Protein AF-A0AAW2M0Z2-F1 (afdb_monomer)

Nearest PDB structures (foldseek):
  5uxm-assembly1_A  TM=9.453E-01  e=1.025E-11  Pseudomonas aeruginosa PAO1
  5uxo-assembly1_A  TM=9.448E-01  e=2.686E-11  Pseudomonas aeruginosa PAO1
  5ckv-assembly1_A-2  TM=9.736E-01  e=2.712E-10  Mycobacterium tuberculosis
  5e7z-assembly1_A-2  TM=9.755E-01  e=7.578E-10  Mycobacterium tuberculosis
  5e4n-assembly1_A-2  TM=9.734E-01  e=6.665E-10  Mycobacterium tuberculosis

Mean predicted aligned error: 3.23 Å

InterPro domains:
  IPR002480 DAHP synthetase, class II [PF01474] (1-101)
  IPR002480 DAHP synthetase, class II [PTHR21337] (1-103)
  IPR013785 Aldolase-type TIM barrel [G3DSA:3.20.20.70] (1-105)

Foldseek 3Di:
DDLVVVLVVLCVQCVVLDAASAEDEDQAWLVRLLVPVLVNVVSCVVSVHHYAYEYEQAPNAWDQDPVRDIDGPPVRSVSNVVSLVVSCVVNVHDNRYYDYDDDDD

Secondary structure (DSSP, 8-state):
--HHHHHHHHHHH-TT--TTS-EEEE---HHHHHHHHHHHHHHHHHTT---EEEE-TTGGG-EE-TTS-EE--HHHHHHHHHHHHHHHHHTT----EE-------

Radius of gyration: 15.05 Å; Cα contacts (8 Å, |Δi|>4): 153; chains: 1; bounding box: 33×26×42 Å

Organism: Sesamum radiatum (NCBI:txid300843)

Sequence (105 aa):
MDPNERIKLIEILNPQNTPGRITIITRMGAENMRVKLPHLIRAVRRAGQIVTWVSDPMHGNTIKAPCGLKTLPFDSIRAEVRAFFDVHEQEGSHPGGVHLEDHGL

Solvent-accessible surface area (backbone atoms only — not comparable to full-atom values): 6098 Å² total; per-residue (Å²): 132,62,62,66,62,53,50,55,51,46,46,72,78,37,75,82,52,49,76,70,74,41,71,51,75,48,55,59,30,34,71,47,33,62,65,48,46,58,58,42,53,52,48,40,54,74,69,70,55,47,63,33,36,27,40,24,41,54,82,39,42,66,44,70,44,97,89,67,48,79,45,64,56,66,68,51,29,52,42,19,52,49,29,51,48,55,42,21,62,76,67,76,48,76,74,63,48,73,53,80,90,84,79,84,134

Structure (mmCIF, N/CA/C/O backbone):
data_AF-A0AAW2M0Z2-F1
#
_entry.id   AF-A0AAW2M0Z2-F1
#
loop_
_atom_site.group_PDB
_atom_site.id
_atom_site.type_symbol
_atom_site.label_atom_id
_atom_site.label_alt_id
_atom_site.label_comp_id
_atom_site.label_asym_id
_atom_site.label_entity_id
_atom_site.label_seq_id
_atom_site.pdbx_PDB_ins_code
_atom_site.Cartn_x
_atom_site.Cartn_y
_atom_site.Cartn_z
_atom_site.occupancy
_atom_site.B_iso_or_equiv
_atom_site.auth_seq_id
_atom_site.auth_comp_id
_atom_site.auth_asym_id
_atom_site.auth_atom_id
_atom_site.pdbx_PDB_model_num
ATOM 1 N N . MET A 1 1 ? 10.590 1.165 7.612 1.00 61.25 1 MET A N 1
ATOM 2 C CA . MET A 1 1 ? 9.782 2.030 8.490 1.00 61.25 1 MET A CA 1
ATOM 3 C C . MET A 1 1 ? 8.960 1.122 9.377 1.00 61.25 1 MET A C 1
ATOM 5 O O . MET A 1 1 ? 8.341 0.200 8.848 1.00 61.25 1 MET A O 1
ATOM 9 N N . ASP A 1 2 ? 9.060 1.315 10.686 1.00 82.38 2 ASP A N 1
ATOM 10 C CA . ASP A 1 2 ? 8.434 0.458 11.694 1.00 82.38 2 ASP A CA 1
ATOM 11 C C . ASP A 1 2 ? 6.899 0.605 11.625 1.00 82.38 2 ASP A C 1
ATOM 13 O O . ASP A 1 2 ? 6.397 1.734 11.614 1.00 82.38 2 ASP A O 1
ATOM 17 N N . PRO A 1 3 ? 6.118 -0.492 11.546 1.00 81.31 3 PRO A N 1
ATOM 18 C CA . PRO A 1 3 ? 4.664 -0.428 11.653 1.00 81.31 3 PRO A CA 1
ATOM 19 C C . PRO A 1 3 ? 4.164 0.379 12.860 1.00 81.31 3 PRO A C 1
ATOM 21 O O . PRO A 1 3 ? 3.157 1.069 12.724 1.00 81.31 3 PRO A O 1
ATOM 24 N N . ASN A 1 4 ? 4.867 0.365 13.9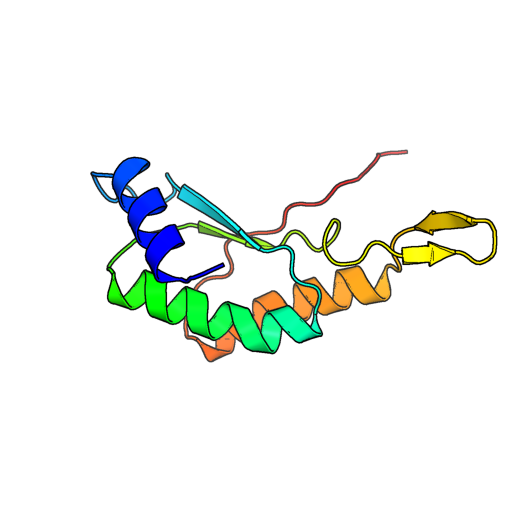97 1.00 86.12 4 ASN A N 1
ATOM 25 C CA . ASN A 1 4 ? 4.440 1.093 15.198 1.00 86.12 4 ASN A CA 1
ATOM 26 C C . ASN A 1 4 ? 4.502 2.617 15.031 1.00 86.12 4 ASN A C 1
ATOM 28 O O . ASN A 1 4 ? 3.628 3.327 15.526 1.00 86.12 4 ASN A O 1
ATOM 32 N N . GLU A 1 5 ? 5.496 3.136 14.307 1.00 89.62 5 GLU A N 1
ATOM 33 C CA . GLU A 1 5 ? 5.583 4.571 13.998 1.00 89.62 5 GLU A CA 1
ATOM 34 C C . GLU A 1 5 ? 4.384 5.027 13.162 1.00 89.62 5 GLU A C 1
ATOM 36 O O . GLU A 1 5 ? 3.832 6.104 13.387 1.00 89.62 5 GLU A O 1
ATOM 41 N N . ARG A 1 6 ? 3.934 4.178 12.230 1.00 88.38 6 ARG A N 1
ATOM 42 C CA . ARG A 1 6 ? 2.760 4.463 11.396 1.00 88.38 6 ARG A CA 1
ATOM 43 C C . ARG A 1 6 ? 1.484 4.521 12.223 1.00 88.38 6 ARG A C 1
ATOM 45 O O . ARG A 1 6 ? 0.677 5.409 11.987 1.00 88.38 6 ARG A O 1
ATOM 52 N N . ILE A 1 7 ? 1.316 3.628 13.200 1.00 94.44 7 ILE A N 1
ATOM 53 C CA . ILE A 1 7 ? 0.146 3.656 14.091 1.00 94.44 7 ILE A CA 1
ATOM 54 C C . ILE A 1 7 ? 0.087 4.965 14.877 1.00 94.44 7 ILE A C 1
ATOM 56 O O . ILE A 1 7 ? -0.946 5.627 14.851 1.00 94.44 7 ILE A O 1
ATOM 60 N N . LYS A 1 8 ? 1.206 5.396 15.471 1.00 94.81 8 LYS A N 1
ATOM 61 C CA . LYS A 1 8 ? 1.271 6.675 16.200 1.00 94.81 8 LYS A CA 1
ATOM 62 C C . LYS A 1 8 ? 0.871 7.861 15.321 1.00 94.81 8 LYS A C 1
ATOM 64 O O . LYS A 1 8 ? 0.150 8.749 15.761 1.00 94.81 8 LYS A O 1
ATOM 69 N N . LEU A 1 9 ? 1.317 7.878 14.064 1.00 95.81 9 LEU A N 1
ATOM 70 C CA . LEU A 1 9 ? 0.925 8.920 13.112 1.00 95.81 9 LEU A CA 1
ATOM 71 C C . LEU A 1 9 ? -0.575 8.887 12.799 1.00 95.81 9 LEU A C 1
ATOM 73 O O . LEU A 1 9 ? -1.198 9.943 12.730 1.00 95.81 9 LEU A O 1
ATOM 77 N N . ILE A 1 10 ? -1.167 7.700 12.638 1.00 96.25 10 ILE A N 1
ATOM 78 C CA . ILE A 1 10 ? -2.613 7.565 12.413 1.00 96.25 10 ILE A CA 1
ATOM 79 C C . ILE A 1 10 ? -3.389 8.098 13.624 1.00 96.25 10 ILE A C 1
ATOM 81 O O . ILE A 1 10 ? -4.327 8.864 13.435 1.00 96.25 10 ILE A O 1
ATOM 85 N N . GLU A 1 11 ? -2.971 7.767 14.847 1.00 95.75 11 GLU A N 1
ATOM 86 C CA . GLU A 1 11 ? -3.606 8.248 16.084 1.00 95.75 11 GLU A CA 1
ATOM 87 C C . GLU A 1 11 ? -3.562 9.777 16.205 1.00 95.75 11 GLU A C 1
ATOM 89 O O . GLU A 1 11 ? -4.555 10.399 16.579 1.00 95.75 11 GLU A O 1
ATOM 94 N N . ILE A 1 12 ? -2.438 10.397 15.829 1.00 97.00 12 ILE A N 1
ATOM 95 C CA . ILE A 1 12 ? -2.290 11.860 15.823 1.00 97.00 12 ILE A CA 1
ATOM 96 C C . ILE A 1 12 ? -3.201 12.508 14.768 1.00 97.00 12 ILE A C 1
ATOM 98 O O . ILE A 1 12 ? -3.815 13.543 15.026 1.00 97.00 12 ILE A O 1
ATOM 102 N N . LEU A 1 13 ? -3.286 11.926 13.570 1.00 97.12 13 LEU A N 1
ATOM 103 C CA . LEU A 1 13 ? -4.005 12.514 12.432 1.00 97.12 13 LEU A CA 1
ATOM 104 C C . LEU A 1 13 ? -5.516 12.199 12.432 1.00 97.12 13 LEU A C 1
ATOM 106 O O . LEU A 1 13 ? -6.314 12.935 11.836 1.00 97.12 13 LEU A O 1
ATOM 110 N N . ASN A 1 14 ? -5.921 11.117 13.100 1.00 97.62 14 ASN A N 1
ATOM 111 C CA . ASN A 1 14 ? -7.299 10.638 13.201 1.00 97.62 14 ASN A CA 1
ATOM 112 C C . ASN A 1 14 ? -7.661 10.201 14.632 1.00 97.62 14 ASN A C 1
ATOM 114 O O . ASN A 1 14 ? -8.013 9.040 14.849 1.00 97.62 14 ASN A O 1
ATOM 118 N N . PRO A 1 15 ? -7.622 11.118 15.614 1.00 96.88 15 PRO A N 1
ATOM 119 C CA . PRO A 1 15 ? -7.840 10.766 17.017 1.00 96.88 15 PRO A CA 1
ATOM 120 C C . PRO A 1 15 ? -9.254 10.239 17.308 1.00 96.88 15 PRO A C 1
ATOM 122 O O . PRO A 1 15 ? -9.454 9.518 18.279 1.00 96.88 15 PRO A O 1
ATOM 125 N N . GLN A 1 16 ? -10.240 10.564 16.466 1.00 97.94 16 GLN A N 1
ATOM 126 C CA . GLN A 1 16 ? -11.610 10.038 16.559 1.00 97.94 16 GLN A CA 1
ATOM 127 C C . GLN A 1 16 ? -11.812 8.734 15.773 1.00 97.94 16 GLN A C 1
ATOM 129 O O . GLN A 1 16 ? -12.931 8.225 15.731 1.00 97.94 16 GLN A O 1
ATOM 134 N N . ASN A 1 17 ? -10.764 8.211 15.129 1.00 97.69 17 ASN A N 1
ATOM 135 C CA . ASN A 1 17 ? -10.807 7.019 14.284 1.00 97.69 17 ASN A CA 1
ATOM 136 C C . ASN A 1 17 ? -11.957 7.048 13.254 1.00 97.69 17 ASN A C 1
ATOM 138 O O . ASN A 1 17 ? -12.632 6.048 13.008 1.00 97.69 17 ASN A O 1
ATOM 142 N N . THR A 1 18 ? -12.223 8.220 12.668 1.00 98.31 18 THR A N 1
ATOM 143 C CA . THR A 1 18 ? -13.304 8.407 11.697 1.00 98.31 18 THR A CA 1
ATOM 144 C C . THR A 1 18 ? -12.996 7.606 10.424 1.00 98.31 18 THR A C 1
ATOM 146 O O . THR A 1 18 ? -11.952 7.853 9.807 1.00 98.31 18 THR A O 1
ATOM 149 N N . PRO A 1 19 ? -13.872 6.675 9.994 1.00 97.44 19 PRO A N 1
ATOM 150 C CA . PRO A 1 19 ? -13.673 5.912 8.764 1.00 97.44 19 PRO A CA 1
ATOM 151 C C . PRO A 1 19 ? -13.469 6.820 7.547 1.00 97.44 19 PRO A C 1
ATOM 153 O O . PRO A 1 19 ? -14.158 7.825 7.388 1.00 97.44 19 PRO A O 1
ATOM 156 N N . GLY A 1 20 ? -12.507 6.477 6.690 1.00 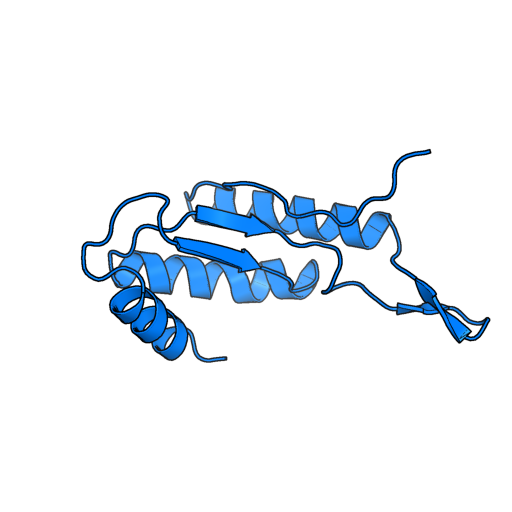95.12 20 GLY A N 1
ATOM 157 C CA . GLY A 1 20 ? -12.203 7.230 5.468 1.00 95.12 20 GLY A CA 1
ATOM 158 C C . GLY A 1 20 ? -11.387 8.513 5.667 1.00 95.12 20 GLY A C 1
ATOM 159 O O . GLY A 1 20 ? -10.922 9.081 4.682 1.00 95.12 20 GLY A O 1
ATOM 160 N N . ARG A 1 21 ? -11.141 8.960 6.909 1.00 97.50 21 ARG A N 1
ATOM 161 C CA . ARG A 1 21 ? -10.332 10.163 7.175 1.00 97.50 21 ARG A CA 1
ATOM 162 C C . ARG A 1 21 ? -8.853 9.983 6.832 1.00 97.50 21 ARG A C 1
ATOM 164 O O . ARG A 1 21 ? -8.210 10.933 6.396 1.00 97.50 21 ARG A O 1
ATOM 171 N N . ILE A 1 22 ? -8.312 8.782 7.034 1.00 98.12 22 ILE A N 1
ATOM 172 C CA . ILE A 1 22 ? -6.920 8.453 6.711 1.00 98.12 22 ILE A CA 1
ATOM 173 C C . ILE A 1 22 ? -6.882 7.483 5.550 1.00 98.12 22 ILE A C 1
ATOM 175 O O . ILE A 1 22 ? -7.510 6.427 5.588 1.00 98.12 22 ILE A O 1
ATOM 179 N N . THR A 1 23 ? -6.078 7.832 4.551 1.00 98.25 23 THR A N 1
ATOM 180 C CA . THR A 1 23 ? -5.718 6.944 3.451 1.00 98.25 23 THR A CA 1
ATOM 181 C C . THR A 1 23 ? -4.244 6.579 3.565 1.00 98.25 23 THR A C 1
ATOM 183 O O . THR A 1 23 ? -3.386 7.460 3.605 1.00 98.25 23 THR A O 1
ATOM 186 N N . ILE A 1 24 ? -3.939 5.283 3.609 1.00 97.50 24 ILE A N 1
ATOM 187 C CA . ILE A 1 24 ? -2.572 4.774 3.515 1.00 97.50 24 ILE A CA 1
ATOM 188 C C . ILE A 1 24 ? -2.297 4.433 2.055 1.00 97.50 24 ILE A C 1
ATOM 190 O O . ILE A 1 24 ? -2.854 3.475 1.519 1.00 97.50 24 ILE A O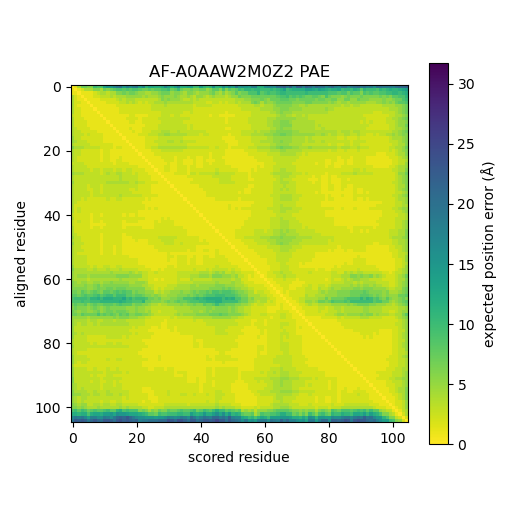 1
ATOM 194 N N . ILE A 1 25 ? -1.407 5.207 1.435 1.00 97.81 25 ILE A N 1
ATOM 195 C CA . ILE A 1 25 ? -0.950 4.977 0.064 1.00 97.81 25 ILE A CA 1
ATOM 196 C C . ILE A 1 25 ? 0.311 4.105 0.095 1.00 97.81 25 ILE A C 1
ATOM 198 O O . ILE A 1 25 ? 1.355 4.507 0.613 1.00 97.81 25 ILE A O 1
ATOM 202 N N . THR A 1 26 ? 0.223 2.896 -0.450 1.00 97.06 26 THR A N 1
ATOM 203 C CA . THR A 1 26 ? 1.320 1.930 -0.513 1.00 97.06 26 THR A CA 1
ATOM 204 C C . THR A 1 26 ? 2.002 1.988 -1.873 1.00 97.06 26 THR A C 1
ATOM 206 O O . THR A 1 26 ? 1.362 1.720 -2.883 1.00 97.06 26 THR A O 1
ATOM 209 N N . ARG A 1 27 ? 3.304 2.280 -1.875 1.00 96.62 27 ARG A N 1
ATOM 210 C CA . ARG A 1 27 ? 4.192 2.298 -3.048 1.00 96.62 27 ARG A CA 1
ATOM 211 C C . ARG A 1 27 ? 5.405 1.421 -2.756 1.00 96.62 27 ARG A C 1
ATOM 213 O O . ARG A 1 27 ? 6.344 1.859 -2.094 1.00 96.62 27 ARG A O 1
ATOM 220 N N . MET A 1 28 ? 5.335 0.139 -3.088 1.00 95.00 28 MET A N 1
ATOM 221 C CA . MET A 1 28 ? 6.298 -0.858 -2.603 1.00 95.00 28 MET A CA 1
ATOM 222 C C . MET A 1 28 ? 7.024 -1.604 -3.725 1.00 95.00 28 MET A C 1
ATOM 224 O O . MET A 1 28 ? 8.130 -2.095 -3.486 1.00 95.00 28 MET A O 1
ATOM 228 N N . GLY A 1 29 ? 6.438 -1.700 -4.917 1.00 96.50 29 GLY A N 1
ATOM 229 C CA . GLY A 1 29 ? 6.791 -2.722 -5.901 1.00 96.50 29 GLY A CA 1
ATOM 230 C C . GLY A 1 29 ? 6.126 -4.063 -5.569 1.00 96.50 29 GLY A C 1
ATOM 231 O O . GLY A 1 29 ? 5.912 -4.398 -4.400 1.00 96.50 29 GLY A O 1
ATOM 232 N N . ALA A 1 30 ? 5.814 -4.863 -6.591 1.00 97.00 30 ALA A N 1
ATOM 233 C CA . ALA A 1 30 ? 5.004 -6.081 -6.459 1.00 97.00 30 ALA A CA 1
ATOM 234 C C . ALA A 1 30 ? 5.564 -7.128 -5.472 1.00 97.00 30 ALA A C 1
ATOM 236 O O . ALA A 1 30 ? 4.806 -7.746 -4.723 1.00 97.00 30 ALA A O 1
ATOM 237 N N . GLU A 1 31 ? 6.882 -7.340 -5.455 1.00 96.00 31 GLU A N 1
ATOM 238 C CA . GLU A 1 31 ? 7.529 -8.313 -4.561 1.00 96.00 31 GLU A CA 1
ATOM 239 C C . GLU A 1 31 ? 7.459 -7.858 -3.101 1.00 96.00 31 GLU A C 1
ATOM 241 O O . GLU A 1 31 ? 6.983 -8.578 -2.223 1.00 96.00 31 GLU A O 1
ATOM 246 N N . ASN A 1 32 ? 7.860 -6.612 -2.843 1.00 96.62 32 ASN A N 1
ATOM 247 C CA . ASN A 1 32 ? 7.798 -6.023 -1.510 1.00 96.62 32 ASN A CA 1
ATOM 248 C C . ASN A 1 32 ? 6.362 -5.901 -1.001 1.00 96.62 32 ASN A C 1
ATOM 250 O O . ASN A 1 32 ? 6.163 -6.026 0.204 1.00 96.62 32 ASN A O 1
ATOM 254 N N . MET A 1 33 ? 5.381 -5.659 -1.876 1.00 97.00 33 MET A N 1
ATOM 255 C CA . MET A 1 33 ? 3.965 -5.603 -1.511 1.00 97.00 33 MET A CA 1
ATOM 256 C C . MET A 1 33 ? 3.544 -6.905 -0.824 1.00 97.00 33 MET A C 1
ATOM 258 O O . MET A 1 33 ? 3.065 -6.873 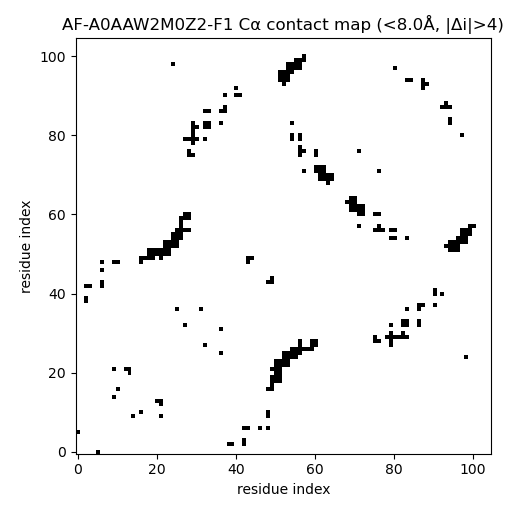0.308 1.00 97.00 33 MET A O 1
ATOM 262 N N . ARG A 1 34 ? 3.836 -8.053 -1.452 1.00 97.88 34 ARG A N 1
ATOM 263 C CA . ARG A 1 34 ? 3.506 -9.389 -0.925 1.00 97.88 34 ARG A CA 1
ATOM 264 C C . ARG A 1 34 ? 4.181 -9.696 0.407 1.00 97.88 34 ARG A C 1
ATOM 266 O O . ARG A 1 34 ? 3.630 -10.426 1.221 1.00 97.88 34 ARG A O 1
ATOM 273 N N . VAL A 1 35 ? 5.354 -9.118 0.653 1.00 96.75 35 VAL A N 1
ATOM 274 C CA . VAL A 1 35 ? 6.098 -9.333 1.900 1.00 96.75 35 VAL A CA 1
ATOM 275 C C . VAL A 1 35 ? 5.661 -8.361 2.998 1.00 96.75 35 VAL A C 1
ATOM 277 O O . VAL A 1 35 ? 5.453 -8.757 4.141 1.00 96.75 35 VAL A O 1
ATOM 280 N N . LYS A 1 36 ? 5.532 -7.068 2.694 1.00 95.94 36 LYS A N 1
ATOM 281 C CA . LYS A 1 36 ? 5.455 -5.997 3.701 1.00 95.94 36 LYS A CA 1
ATOM 282 C C . LYS A 1 36 ? 4.029 -5.551 4.003 1.00 95.94 36 LYS A C 1
ATOM 284 O O . LYS A 1 36 ? 3.748 -5.214 5.154 1.00 95.94 36 LYS A O 1
ATOM 289 N N . LEU A 1 37 ? 3.135 -5.545 3.014 1.00 97.06 37 LEU A N 1
ATOM 290 C CA . LEU A 1 37 ? 1.758 -5.094 3.216 1.00 97.06 37 LEU A CA 1
ATOM 291 C C . LEU A 1 37 ? 0.981 -5.964 4.225 1.00 97.06 37 LEU A C 1
ATOM 293 O O . LEU A 1 37 ? 0.356 -5.370 5.106 1.00 97.06 37 LEU A O 1
ATOM 297 N N . PRO A 1 38 ? 1.084 -7.313 4.231 1.00 97.69 38 PRO A N 1
ATOM 298 C CA . PRO A 1 38 ? 0.395 -8.136 5.230 1.00 97.69 38 PRO A CA 1
ATOM 299 C C . PRO A 1 38 ? 0.725 -7.727 6.672 1.00 97.69 38 PRO A C 1
ATOM 301 O O . PRO A 1 38 ? -0.155 -7.565 7.518 1.00 97.69 38 PRO A O 1
ATOM 304 N N . HIS A 1 39 ? 2.006 -7.473 6.949 1.00 96.06 39 HIS A N 1
ATOM 305 C CA . HIS A 1 39 ? 2.476 -7.053 8.268 1.00 96.06 39 HIS A CA 1
ATOM 306 C C . HIS A 1 39 ? 1.881 -5.705 8.689 1.00 96.06 39 HIS A C 1
ATOM 308 O O . HIS A 1 39 ? 1.493 -5.535 9.847 1.00 96.06 39 HIS A O 1
ATOM 314 N N . LEU A 1 40 ? 1.778 -4.763 7.748 1.00 96.31 40 LEU A N 1
ATOM 315 C CA . LEU A 1 40 ? 1.198 -3.449 7.991 1.00 96.31 40 LEU A CA 1
ATOM 316 C C . LEU A 1 40 ? -0.314 -3.525 8.227 1.00 96.31 40 LEU A C 1
ATOM 318 O O . LEU A 1 40 ? -0.792 -2.932 9.192 1.00 96.31 40 LEU A O 1
ATOM 322 N N . ILE A 1 41 ? -1.051 -4.282 7.407 1.00 97.50 41 ILE A N 1
ATOM 323 C CA . ILE A 1 41 ? -2.497 -4.482 7.582 1.00 97.50 41 ILE A CA 1
ATOM 324 C C . ILE A 1 41 ? -2.770 -5.072 8.965 1.00 97.50 41 ILE A C 1
ATOM 326 O O . ILE A 1 41 ? -3.615 -4.561 9.699 1.00 97.50 41 ILE A O 1
ATOM 330 N N . ARG A 1 42 ? -2.031 -6.114 9.363 1.00 97.19 42 ARG A N 1
ATOM 331 C CA . ARG A 1 42 ? -2.186 -6.738 10.685 1.00 97.19 42 ARG A CA 1
ATOM 332 C C . ARG A 1 42 ? -1.865 -5.768 11.821 1.00 97.19 42 ARG A C 1
ATOM 334 O O . ARG A 1 42 ? -2.543 -5.805 12.841 1.00 97.19 42 ARG A O 1
ATOM 341 N N . ALA A 1 43 ? -0.857 -4.906 11.671 1.00 96.62 43 ALA A N 1
ATOM 342 C CA . ALA A 1 43 ? -0.529 -3.895 12.676 1.00 96.62 43 ALA A CA 1
ATOM 343 C C . ALA A 1 43 ? -1.647 -2.851 12.835 1.00 96.62 43 ALA A C 1
ATOM 345 O O . ALA A 1 43 ? -2.085 -2.609 13.955 1.00 96.62 43 ALA A O 1
ATOM 346 N N . VAL A 1 44 ? -2.156 -2.306 11.725 1.00 96.94 44 VAL A N 1
ATOM 347 C CA . VAL A 1 44 ? -3.285 -1.355 11.714 1.00 96.94 44 VAL A CA 1
ATOM 348 C C . VAL A 1 44 ? -4.537 -1.986 12.322 1.00 96.94 44 VAL A C 1
ATOM 350 O O . VAL A 1 44 ? -5.175 -1.386 13.184 1.00 96.94 44 VAL A O 1
ATOM 353 N N . ARG A 1 45 ? -4.829 -3.241 11.958 1.00 96.88 45 ARG A N 1
ATOM 354 C CA . ARG A 1 45 ? -5.950 -4.019 12.501 1.00 96.88 45 ARG A CA 1
ATOM 355 C C . ARG A 1 45 ? -5.828 -4.235 14.010 1.00 96.88 45 ARG A C 1
ATOM 357 O O . ARG A 1 45 ? -6.795 -4.017 14.728 1.00 96.88 45 ARG A O 1
ATOM 364 N N . ARG A 1 46 ? -4.647 -4.631 14.504 1.00 97.31 46 ARG A N 1
ATOM 365 C CA . ARG A 1 46 ? -4.394 -4.805 15.949 1.00 97.31 46 ARG A CA 1
ATOM 366 C C . ARG A 1 46 ? -4.543 -3.502 16.732 1.00 97.31 46 ARG A C 1
ATOM 368 O O . ARG A 1 46 ? -4.967 -3.549 17.877 1.00 97.31 46 ARG A O 1
ATOM 375 N N . ALA A 1 47 ? -4.209 -2.369 16.120 1.00 96.25 47 ALA A N 1
ATOM 376 C CA . ALA A 1 47 ? -4.385 -1.048 16.717 1.00 96.25 47 ALA A CA 1
ATOM 377 C C . ALA A 1 47 ? -5.840 -0.537 16.665 1.00 96.25 47 ALA A C 1
ATOM 379 O O . ALA A 1 47 ? -6.116 0.555 17.150 1.00 96.25 47 ALA A O 1
ATOM 380 N N . GLY A 1 48 ? -6.768 -1.285 16.052 1.00 96.94 48 GLY A N 1
ATOM 381 C CA . GLY A 1 48 ? -8.170 -0.883 15.909 1.00 96.94 48 GLY A CA 1
ATOM 382 C C . GLY A 1 48 ? -8.392 0.311 14.973 1.00 96.94 48 GLY A C 1
ATOM 383 O O . GLY A 1 48 ? -9.476 0.889 14.973 1.00 96.94 48 GLY A O 1
ATOM 384 N N . GLN A 1 49 ? -7.387 0.694 14.183 1.00 97.50 49 GLN A N 1
ATOM 385 C CA . GLN A 1 49 ? -7.438 1.871 13.318 1.00 97.50 49 GLN A CA 1
ATOM 386 C C . GLN A 1 49 ? -8.191 1.568 12.016 1.00 97.50 49 GLN A C 1
ATOM 388 O O . GLN A 1 49 ? -7.959 0.540 11.374 1.00 97.50 49 GLN A O 1
ATOM 393 N N . ILE A 1 50 ? -9.068 2.483 11.603 1.00 97.12 50 ILE A N 1
ATOM 394 C CA . ILE A 1 50 ? -9.855 2.393 10.372 1.00 97.12 50 ILE A CA 1
ATOM 395 C C . ILE A 1 50 ? -9.237 3.327 9.334 1.00 97.12 50 ILE A C 1
ATOM 397 O O . ILE A 1 50 ? -9.226 4.549 9.488 1.00 97.12 50 ILE A O 1
ATOM 401 N N . VAL A 1 51 ? -8.726 2.736 8.256 1.00 98.06 51 VAL A N 1
ATOM 402 C CA . VAL A 1 51 ? -8.044 3.451 7.172 1.00 98.06 51 VAL A CA 1
ATOM 403 C C . VAL A 1 51 ? -8.532 2.966 5.814 1.00 98.06 51 VAL A C 1
ATOM 405 O O . VAL A 1 51 ? -8.956 1.819 5.666 1.00 98.06 51 VAL A O 1
ATOM 408 N N . THR A 1 52 ? -8.411 3.826 4.810 1.00 98.44 52 THR A N 1
ATOM 409 C CA . THR A 1 52 ? -8.557 3.454 3.402 1.00 98.44 52 THR A CA 1
ATOM 410 C C . THR A 1 52 ? -7.201 3.012 2.860 1.00 98.44 52 THR A C 1
ATOM 412 O O . THR A 1 52 ? -6.208 3.726 3.005 1.00 98.44 52 THR A O 1
ATOM 415 N N . TRP A 1 53 ? -7.138 1.846 2.224 1.00 98.50 53 TRP A N 1
ATOM 416 C CA . TRP A 1 53 ? -5.922 1.353 1.577 1.00 98.50 53 TRP A CA 1
ATOM 417 C C . TRP A 1 53 ? -5.911 1.739 0.108 1.00 98.50 53 TRP A C 1
ATOM 419 O O . TRP A 1 53 ? -6.885 1.485 -0.595 1.00 98.50 53 TRP A O 1
ATOM 429 N N . VAL A 1 54 ? -4.810 2.315 -0.364 1.00 98.62 54 VAL A N 1
ATOM 430 C CA . VAL A 1 54 ? -4.645 2.686 -1.771 1.00 98.62 54 VAL A CA 1
ATOM 431 C C . VAL A 1 54 ? -3.285 2.222 -2.270 1.00 98.62 54 VAL A C 1
ATOM 433 O O . VAL A 1 54 ? -2.274 2.456 -1.613 1.00 98.62 54 VAL A O 1
ATOM 436 N N . SER A 1 55 ? -3.242 1.595 -3.443 1.00 98.50 55 SER A N 1
ATOM 437 C CA . SER A 1 55 ? -1.982 1.285 -4.125 1.00 98.50 55 SER A CA 1
ATOM 438 C C . SER A 1 55 ? -1.532 2.456 -4.993 1.00 98.50 55 SER A C 1
ATOM 440 O O . SER A 1 55 ? -2.319 2.993 -5.762 1.00 98.50 55 SER A O 1
ATOM 442 N N . ASP A 1 56 ? -0.261 2.827 -4.898 1.00 98.31 56 ASP A N 1
ATOM 443 C CA . ASP A 1 56 ? 0.438 3.686 -5.850 1.00 98.31 56 ASP A CA 1
ATOM 444 C C . ASP A 1 56 ? 1.509 2.841 -6.553 1.00 98.31 56 ASP A C 1
ATOM 446 O O . ASP A 1 56 ? 2.632 2.705 -6.052 1.00 98.31 56 ASP A O 1
ATOM 450 N N . PRO A 1 57 ? 1.155 2.234 -7.696 1.00 97.25 57 PRO A N 1
ATOM 451 C CA . PRO A 1 57 ? 2.047 1.365 -8.449 1.00 97.25 57 PRO A CA 1
ATOM 452 C C . PRO A 1 57 ? 3.046 2.146 -9.318 1.00 97.25 57 PRO A C 1
ATOM 454 O O . PRO A 1 57 ? 3.779 1.535 -10.095 1.00 97.25 57 PRO A O 1
ATOM 457 N N . MET A 1 58 ? 3.092 3.478 -9.223 1.00 95.75 58 MET A N 1
ATOM 458 C CA . MET A 1 58 ? 3.982 4.305 -10.034 1.00 95.75 58 MET A CA 1
ATOM 459 C C . MET A 1 58 ? 5.337 4.424 -9.334 1.00 95.75 58 MET A C 1
ATOM 461 O O . MET A 1 58 ? 6.351 3.865 -9.753 1.00 95.75 58 MET A O 1
ATOM 465 N N . HIS A 1 59 ? 5.357 5.077 -8.177 1.00 94.25 59 HIS A N 1
ATOM 466 C CA . HIS A 1 59 ? 6.599 5.516 -7.541 1.00 94.25 59 HIS A CA 1
ATOM 467 C C . HIS A 1 59 ? 7.521 4.373 -7.089 1.00 94.25 59 HIS A C 1
ATOM 469 O O . HIS A 1 59 ? 8.736 4.555 -7.023 1.00 94.25 59 HIS A O 1
ATOM 475 N N . GLY A 1 60 ? 6.962 3.198 -6.785 1.00 90.62 60 GLY A N 1
ATOM 476 C CA . GLY A 1 60 ? 7.729 2.012 -6.391 1.00 90.62 60 GLY A CA 1
ATOM 477 C C . GLY A 1 60 ? 8.431 1.288 -7.547 1.00 90.62 60 GLY A C 1
ATOM 478 O O . GLY A 1 60 ? 9.340 0.503 -7.291 1.00 90.62 60 GLY A O 1
ATOM 479 N N . ASN A 1 61 ? 8.048 1.558 -8.801 1.00 93.50 61 ASN A N 1
ATOM 480 C CA . ASN A 1 61 ? 8.470 0.784 -9.978 1.00 93.50 61 ASN A CA 1
ATOM 481 C C . ASN A 1 61 ? 9.304 1.585 -10.991 1.00 93.50 61 ASN A C 1
ATOM 483 O O . ASN A 1 61 ? 9.488 1.143 -12.126 1.00 93.50 61 ASN A O 1
ATOM 487 N N . THR A 1 62 ? 9.800 2.769 -10.621 1.00 93.06 62 THR A N 1
ATOM 488 C CA . THR A 1 62 ? 10.605 3.588 -11.540 1.00 93.06 62 THR A CA 1
ATOM 489 C C . THR A 1 62 ? 11.956 2.929 -11.810 1.00 93.06 62 THR A C 1
ATOM 491 O O . THR A 1 62 ? 12.714 2.647 -10.882 1.00 93.06 62 THR A O 1
ATOM 494 N N . ILE A 1 63 ? 12.299 2.762 -13.086 1.00 93.25 63 ILE A N 1
ATOM 495 C CA . ILE A 1 63 ? 13.609 2.285 -13.541 1.00 93.25 63 ILE A CA 1
ATOM 496 C C . ILE A 1 63 ? 14.292 3.333 -14.422 1.00 93.25 63 ILE A C 1
ATOM 498 O O . ILE A 1 63 ? 13.664 4.276 -14.906 1.00 93.25 63 ILE A O 1
ATOM 502 N N . LYS A 1 64 ? 15.591 3.154 -14.667 1.00 95.44 64 LYS A N 1
ATOM 503 C CA . LYS A 1 64 ? 16.345 3.925 -15.661 1.00 95.44 64 LYS A CA 1
ATOM 504 C C . LYS A 1 64 ? 16.548 3.061 -16.906 1.00 95.44 64 LYS A C 1
ATOM 506 O O . LYS A 1 64 ? 17.142 1.991 -16.815 1.00 95.44 64 LYS A O 1
ATOM 511 N N . ALA A 1 65 ? 16.046 3.514 -18.050 1.00 93.19 65 ALA A N 1
ATOM 512 C CA . ALA A 1 65 ? 16.229 2.845 -19.333 1.00 93.19 65 ALA A CA 1
ATOM 513 C C . ALA A 1 65 ? 17.697 2.931 -19.804 1.00 93.19 65 ALA A C 1
ATOM 515 O O . ALA A 1 65 ? 18.423 3.829 -19.364 1.00 93.19 65 ALA A O 1
ATOM 516 N N . PRO A 1 66 ? 18.139 2.072 -20.746 1.00 94.38 66 PRO A N 1
ATOM 517 C CA . PRO A 1 66 ? 19.495 2.135 -21.303 1.00 94.38 66 PRO A CA 1
ATOM 518 C C . PRO A 1 66 ? 19.856 3.503 -21.901 1.00 94.38 66 PRO A C 1
ATOM 520 O O . PRO A 1 66 ? 21.001 3.932 -21.813 1.00 94.38 66 PRO A O 1
ATOM 523 N N . CYS A 1 67 ? 18.871 4.230 -22.440 1.00 92.94 67 CYS A N 1
ATOM 524 C CA . CYS A 1 67 ? 19.033 5.597 -22.949 1.00 92.94 67 CYS A CA 1
ATOM 525 C C . CYS A 1 67 ? 19.170 6.670 -21.850 1.00 92.94 67 CYS A C 1
ATOM 527 O O . CYS A 1 67 ? 19.299 7.853 -22.148 1.00 92.94 67 CYS A O 1
ATOM 529 N N . GLY A 1 68 ? 19.120 6.283 -20.575 1.00 93.56 68 GLY A N 1
ATOM 530 C CA . GLY A 1 68 ? 19.304 7.162 -19.426 1.00 93.56 68 GLY A CA 1
ATOM 531 C C . GLY A 1 68 ? 18.033 7.828 -18.894 1.00 93.56 68 GLY A C 1
ATOM 532 O O . GLY A 1 68 ? 18.084 8.429 -17.819 1.00 93.56 68 GLY A O 1
ATOM 533 N N . LEU A 1 69 ? 16.902 7.686 -19.587 1.00 95.19 69 LEU A N 1
ATOM 534 C CA . LEU A 1 69 ? 15.612 8.238 -19.170 1.00 95.19 69 LEU A CA 1
ATOM 535 C C . LEU A 1 69 ? 14.957 7.389 -18.073 1.00 95.19 69 LEU A C 1
ATOM 537 O O . LEU A 1 69 ? 15.062 6.161 -18.077 1.00 95.19 69 LEU A O 1
ATOM 541 N N . LYS A 1 70 ? 14.257 8.043 -17.138 1.00 93.94 70 LYS A N 1
ATOM 542 C CA . LYS A 1 70 ? 13.398 7.349 -16.170 1.00 93.94 70 LYS A CA 1
ATOM 543 C C . LYS A 1 70 ? 12.137 6.864 -16.874 1.00 93.94 70 LYS A C 1
ATOM 545 O O . LYS A 1 70 ? 11.528 7.610 -17.634 1.00 93.94 70 LYS A O 1
ATOM 550 N N . THR A 1 71 ? 11.760 5.622 -16.622 1.00 93.50 71 THR A N 1
ATOM 551 C CA . THR A 1 71 ? 10.553 5.016 -17.179 1.00 93.50 71 THR A CA 1
ATOM 552 C C . THR A 1 71 ? 9.955 4.026 -16.189 1.00 93.50 71 THR A C 1
ATOM 554 O O . THR A 1 71 ? 10.593 3.648 -15.204 1.00 93.50 71 THR A O 1
ATOM 557 N N . LEU A 1 72 ? 8.719 3.620 -16.448 1.00 93.12 72 LEU A N 1
ATOM 558 C CA . LEU A 1 72 ? 7.930 2.729 -15.612 1.00 93.12 72 LEU A CA 1
ATOM 559 C C . LEU A 1 72 ? 7.357 1.629 -16.510 1.00 93.12 72 LEU A C 1
ATOM 561 O O . LEU A 1 72 ? 6.475 1.910 -17.322 1.00 93.12 72 LEU A O 1
ATOM 565 N N . PRO A 1 73 ? 7.852 0.384 -16.419 1.00 94.69 73 PRO A N 1
ATOM 566 C CA . PRO A 1 73 ? 7.303 -0.705 -17.207 1.00 94.69 73 PRO A CA 1
ATOM 567 C C . PRO A 1 73 ? 5.852 -0.960 -16.801 1.00 94.69 73 PRO A C 1
ATOM 569 O O . PRO A 1 73 ? 5.559 -1.193 -15.627 1.00 94.69 73 PRO A O 1
ATOM 572 N N . PHE A 1 74 ? 4.949 -0.97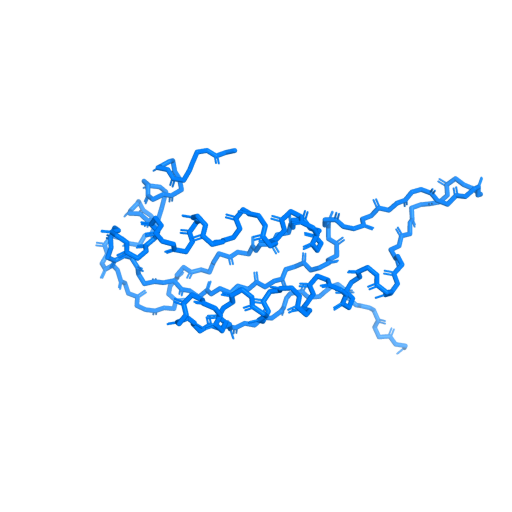0 -17.780 1.00 95.50 74 PHE A N 1
ATOM 573 C CA . PHE A 1 74 ? 3.526 -1.213 -17.538 1.00 95.50 74 PHE A CA 1
ATOM 574 C C . PHE A 1 74 ? 3.270 -2.545 -16.816 1.00 95.50 74 PHE A C 1
ATOM 576 O O . PHE A 1 74 ? 2.421 -2.629 -15.930 1.00 95.50 74 PHE A O 1
ATOM 583 N N . ASP A 1 75 ? 4.048 -3.582 -17.138 1.00 97.31 75 ASP A N 1
ATOM 584 C CA . ASP A 1 75 ? 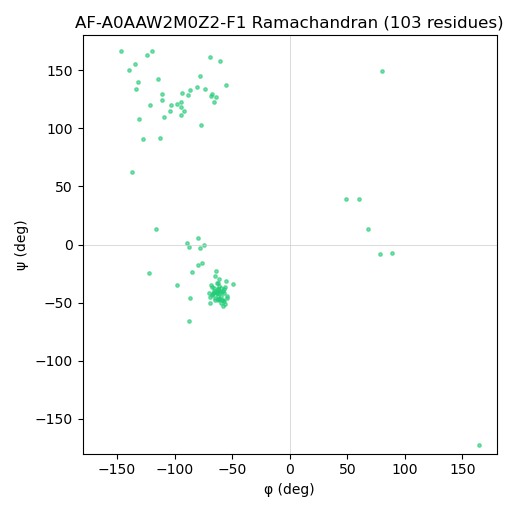3.945 -4.877 -16.46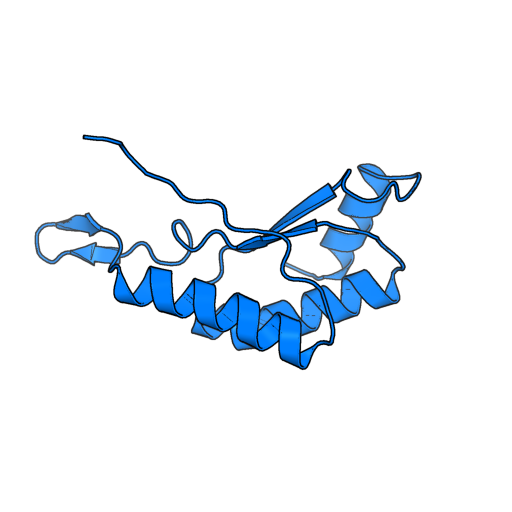7 1.00 97.31 75 ASP A CA 1
ATOM 585 C C . ASP A 1 75 ? 4.253 -4.805 -14.971 1.00 97.31 75 ASP A C 1
ATOM 587 O O . ASP A 1 75 ? 3.576 -5.473 -14.190 1.00 97.31 75 ASP A O 1
ATOM 591 N N . SER A 1 76 ? 5.204 -3.963 -14.558 1.00 96.75 76 SER A N 1
ATOM 592 C CA . SER A 1 76 ? 5.518 -3.743 -13.143 1.00 96.75 76 SER A CA 1
ATOM 593 C C . SER A 1 76 ? 4.371 -3.034 -12.424 1.00 96.75 76 SER A C 1
ATOM 595 O O . SER A 1 76 ? 3.970 -3.469 -11.345 1.00 96.75 76 SER A O 1
ATOM 597 N N . ILE A 1 77 ? 3.781 -2.011 -13.058 1.00 97.31 77 ILE A N 1
ATOM 598 C CA . ILE A 1 77 ? 2.599 -1.302 -12.540 1.00 97.31 77 ILE A CA 1
ATOM 599 C C . ILE A 1 77 ? 1.454 -2.303 -12.325 1.00 97.31 77 ILE A C 1
ATOM 601 O O . ILE A 1 77 ? 0.909 -2.430 -11.226 1.00 97.31 77 ILE A O 1
ATOM 605 N N . ARG A 1 78 ? 1.130 -3.084 -13.363 1.00 98.12 78 ARG A N 1
ATOM 606 C CA . ARG A 1 78 ? 0.089 -4.118 -13.320 1.00 98.12 78 ARG A CA 1
ATOM 607 C C . ARG A 1 78 ? 0.373 -5.178 -12.255 1.00 98.12 78 ARG A C 1
ATOM 609 O O . ARG A 1 78 ? -0.553 -5.634 -11.583 1.00 98.12 78 ARG A O 1
ATOM 616 N N . ALA A 1 79 ? 1.628 -5.596 -12.108 1.00 98.31 79 ALA A N 1
ATOM 617 C CA . ALA A 1 79 ? 2.026 -6.595 -11.124 1.00 98.31 79 ALA A CA 1
ATOM 618 C C . ALA A 1 79 ? 1.847 -6.095 -9.684 1.00 98.31 79 ALA A C 1
ATOM 620 O O . ALA A 1 79 ? 1.438 -6.883 -8.829 1.00 98.31 79 ALA A O 1
ATOM 621 N N . GLU A 1 80 ? 2.116 -4.816 -9.408 1.00 98.44 80 GLU A N 1
ATOM 622 C CA . GLU A 1 80 ? 1.900 -4.233 -8.081 1.00 98.44 80 GLU A CA 1
ATOM 623 C C . GLU A 1 80 ? 0.415 -4.089 -7.753 1.00 98.44 80 GLU A C 1
ATOM 625 O O . GLU A 1 80 ? 0.010 -4.467 -6.655 1.00 98.44 80 GLU A O 1
ATOM 630 N N . VAL A 1 81 ? -0.411 -3.653 -8.712 1.00 98.31 81 VAL A N 1
ATOM 631 C CA . VAL A 1 81 ? -1.870 -3.614 -8.519 1.00 98.31 81 VAL A CA 1
ATOM 632 C C . VAL A 1 81 ? -2.399 -5.015 -8.209 1.00 98.31 81 VAL A C 1
ATOM 634 O O . VAL A 1 81 ? -3.104 -5.190 -7.222 1.00 98.31 81 VAL A O 1
ATOM 637 N N . ARG A 1 82 ? -2.004 -6.045 -8.969 1.00 98.50 82 ARG A N 1
ATOM 638 C CA . ARG A 1 82 ? -2.392 -7.436 -8.663 1.00 98.50 82 ARG A CA 1
ATOM 639 C C . ARG A 1 82 ? -1.956 -7.857 -7.261 1.00 98.50 82 ARG A C 1
ATOM 641 O O . ARG A 1 82 ? -2.776 -8.336 -6.493 1.00 98.50 82 ARG A O 1
ATOM 648 N N . ALA A 1 83 ? -0.696 -7.606 -6.906 1.00 98.62 83 ALA A N 1
ATOM 649 C CA . ALA A 1 83 ? -0.167 -7.932 -5.583 1.00 98.62 83 ALA A CA 1
ATOM 650 C C . ALA A 1 83 ? -0.957 -7.270 -4.446 1.00 98.62 83 ALA A C 1
ATOM 652 O O . ALA A 1 83 ? -1.151 -7.879 -3.398 1.00 98.62 83 ALA A O 1
ATOM 653 N N . PHE A 1 84 ? -1.397 -6.028 -4.646 1.00 98.75 84 PHE A N 1
ATOM 654 C CA . PHE A 1 84 ? -2.211 -5.299 -3.683 1.00 98.75 84 PHE A CA 1
ATOM 655 C C . PHE A 1 84 ? -3.560 -5.992 -3.444 1.00 98.75 84 PHE A C 1
ATOM 657 O O . PHE A 1 84 ? -3.919 -6.233 -2.292 1.00 98.75 84 PHE A O 1
ATOM 664 N N . PHE A 1 85 ? -4.267 -6.379 -4.510 1.00 98.62 85 PHE A N 1
ATOM 665 C CA . PHE A 1 85 ? -5.523 -7.129 -4.395 1.00 98.62 85 PHE A CA 1
ATOM 666 C C . PHE A 1 85 ? -5.311 -8.523 -3.784 1.00 98.62 85 PHE A C 1
ATOM 668 O O . PHE A 1 85 ? -6.020 -8.859 -2.837 1.00 98.62 85 PHE A O 1
ATOM 675 N N . ASP A 1 86 ? -4.301 -9.277 -4.241 1.00 98.56 86 ASP A N 1
ATOM 676 C CA . ASP A 1 86 ? -3.966 -10.612 -3.716 1.00 98.56 86 ASP A CA 1
ATOM 677 C C . ASP A 1 86 ? -3.746 -10.567 -2.191 1.00 98.56 86 ASP A C 1
ATOM 679 O O . ASP A 1 86 ? -4.260 -11.394 -1.441 1.00 98.56 86 ASP A O 1
ATOM 683 N N . VAL A 1 87 ? -2.980 -9.580 -1.709 1.00 98.75 87 VAL A N 1
ATOM 684 C CA . VAL A 1 87 ? -2.698 -9.416 -0.276 1.00 98.75 87 VAL A CA 1
ATOM 685 C C . VAL A 1 87 ? -3.957 -9.038 0.499 1.00 98.75 87 VAL A C 1
ATOM 687 O O . VAL A 1 87 ? -4.171 -9.548 1.598 1.00 98.75 87 VAL A O 1
ATOM 690 N N . HIS A 1 88 ? -4.789 -8.145 -0.040 1.00 98.75 88 HIS A N 1
ATOM 691 C CA . HIS A 1 88 ? -6.028 -7.753 0.623 1.00 98.75 88 HIS A CA 1
ATOM 692 C C . HIS A 1 88 ? -7.000 -8.927 0.766 1.00 98.75 88 HIS A C 1
ATOM 694 O O . HIS A 1 88 ? -7.559 -9.103 1.852 1.00 98.75 88 HIS A O 1
ATOM 700 N N . GLU A 1 89 ? -7.127 -9.756 -0.272 1.00 98.62 89 GLU A N 1
ATOM 701 C CA . GLU A 1 89 ? -7.895 -11.003 -0.245 1.00 98.62 89 GLU A CA 1
ATOM 702 C C . GLU A 1 89 ? -7.349 -11.972 0.817 1.00 98.62 89 GLU A C 1
ATOM 704 O O . GLU A 1 89 ? -8.098 -12.409 1.691 1.00 98.62 89 GLU A O 1
ATOM 709 N N . GLN A 1 90 ? -6.036 -12.230 0.821 1.00 98.50 90 GLN A N 1
ATOM 710 C CA . GLN A 1 90 ? -5.378 -13.103 1.806 1.00 98.50 90 GLN A CA 1
ATOM 711 C C . GLN A 1 90 ? -5.550 -12.622 3.253 1.00 98.50 90 GLN A C 1
ATOM 713 O O . GLN A 1 90 ? -5.692 -13.427 4.173 1.00 98.50 90 GLN A O 1
ATOM 718 N N . GLU A 1 91 ? -5.524 -11.309 3.475 1.00 98.50 91 GLU A N 1
ATOM 719 C CA . GLU A 1 91 ? -5.652 -10.707 4.803 1.00 98.50 91 GLU A CA 1
ATOM 720 C C . GLU A 1 91 ? -7.104 -10.461 5.238 1.00 98.50 91 GLU A C 1
ATOM 722 O O . GLU A 1 91 ? -7.317 -9.970 6.352 1.00 98.50 91 GLU A O 1
ATOM 727 N N . GLY A 1 92 ? -8.090 -10.765 4.384 1.00 98.25 92 GLY A N 1
ATOM 728 C CA . GLY A 1 92 ? -9.507 -10.499 4.647 1.00 98.25 92 GLY A CA 1
ATOM 729 C C . GLY A 1 92 ? -9.801 -9.010 4.851 1.00 98.25 92 GLY A C 1
ATOM 730 O O . GLY A 1 92 ? -10.555 -8.632 5.745 1.00 98.25 92 GLY A O 1
ATOM 731 N N . SER A 1 93 ? -9.147 -8.147 4.074 1.00 98.25 93 SER A N 1
ATOM 732 C CA . SER A 1 93 ? -9.238 -6.687 4.186 1.00 98.25 93 SER A CA 1
ATOM 733 C C . SER A 1 93 ? -9.663 -6.054 2.861 1.00 98.25 93 SER A C 1
ATOM 735 O O . SER A 1 93 ? -9.612 -6.694 1.817 1.00 98.25 93 SER A O 1
ATOM 737 N N . HIS A 1 94 ? -10.117 -4.798 2.894 1.00 98.19 94 HIS A N 1
ATOM 738 C CA . HIS A 1 94 ? -10.701 -4.151 1.718 1.00 98.19 94 HIS A CA 1
ATOM 739 C C . HIS A 1 94 ? -9.664 -3.330 0.920 1.00 98.19 94 HIS A C 1
ATOM 741 O O . HIS A 1 94 ? -9.081 -2.400 1.492 1.00 98.19 94 HIS A O 1
ATOM 747 N N . PRO A 1 95 ? -9.456 -3.615 -0.383 1.00 98.25 95 PRO A N 1
ATOM 748 C CA . PRO A 1 95 ? -8.620 -2.799 -1.263 1.00 98.25 95 PRO A CA 1
ATOM 749 C C . PRO A 1 95 ? -9.386 -1.535 -1.686 1.00 98.25 95 PRO A C 1
ATOM 751 O O . PRO A 1 95 ? -10.267 -1.586 -2.538 1.00 98.25 95 PRO A O 1
ATOM 754 N N . GLY A 1 96 ? -9.064 -0.394 -1.074 1.00 97.94 96 GLY A N 1
ATOM 755 C CA . GLY A 1 96 ? -9.862 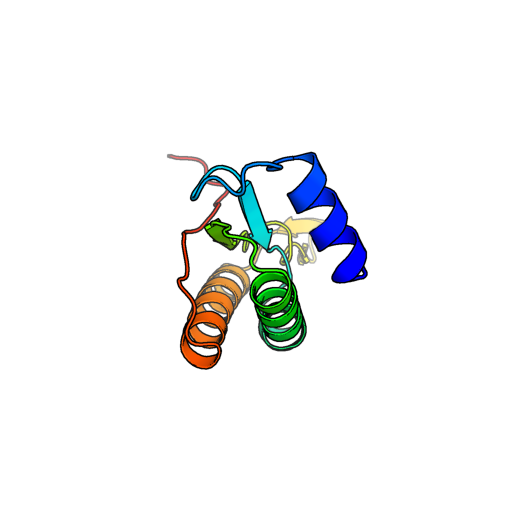0.835 -1.182 1.00 97.94 96 GLY A CA 1
ATOM 756 C C . GLY A 1 96 ? -9.665 1.664 -2.457 1.00 97.94 96 GLY A C 1
ATOM 757 O O . GLY A 1 96 ? -10.513 2.500 -2.758 1.00 97.94 96 GLY A O 1
ATOM 758 N N . GLY A 1 97 ? -8.582 1.467 -3.214 1.00 97.69 97 GLY A N 1
ATOM 759 C CA . GLY A 1 97 ? -8.389 2.162 -4.489 1.00 97.69 97 GLY A CA 1
ATOM 760 C C . GLY A 1 97 ? -6.966 2.128 -5.043 1.00 97.69 97 GLY A C 1
ATOM 761 O O . GLY A 1 97 ? -6.081 1.449 -4.518 1.00 97.69 97 GLY A O 1
ATOM 762 N N . VAL A 1 98 ? -6.753 2.894 -6.115 1.00 97.69 98 VAL A N 1
ATOM 763 C CA . VAL A 1 98 ? -5.458 3.058 -6.791 1.00 97.69 98 VAL A CA 1
ATOM 764 C C . VAL A 1 98 ? -5.194 4.549 -7.027 1.00 97.69 98 VAL A C 1
ATOM 766 O O . VAL A 1 98 ? -6.108 5.295 -7.367 1.00 97.69 98 VAL A O 1
ATOM 769 N N . HIS A 1 99 ? -3.948 4.974 -6.838 1.00 97.94 99 HIS A N 1
ATOM 770 C CA . HIS A 1 99 ? -3.440 6.308 -7.138 1.00 97.94 99 HIS A CA 1
ATOM 771 C C . HIS A 1 99 ? -2.510 6.198 -8.348 1.00 97.94 99 HIS A C 1
ATOM 773 O O . HIS A 1 99 ? -1.433 5.610 -8.244 1.00 97.94 99 HIS A O 1
ATOM 779 N N . LEU A 1 100 ? -2.933 6.731 -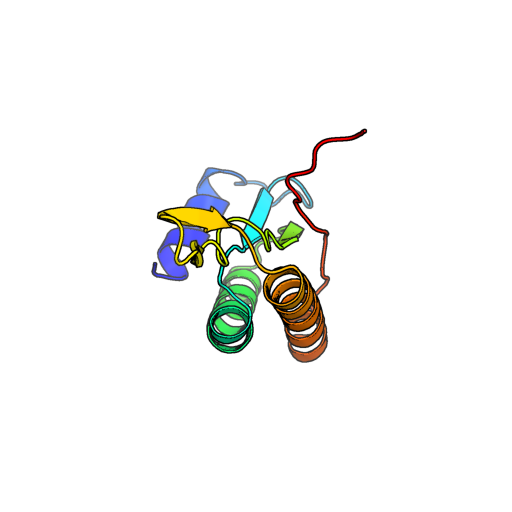9.493 1.00 95.38 100 LEU A N 1
ATOM 780 C CA . LEU A 1 100 ? -2.176 6.682 -10.743 1.00 95.38 100 LEU A CA 1
ATOM 781 C C . LEU A 1 100 ? -1.746 8.083 -11.161 1.00 95.38 100 LEU A C 1
ATOM 783 O O . LEU A 1 100 ? -2.502 9.042 -11.016 1.00 95.38 100 LEU A O 1
ATOM 787 N N . GLU A 1 101 ? -0.541 8.165 -11.709 1.00 92.94 101 GLU A N 1
ATOM 788 C CA . GLU A 1 101 ? -0.089 9.320 -12.471 1.00 92.94 101 GLU A CA 1
ATOM 789 C C . GLU A 1 101 ? -0.366 9.022 -13.936 1.00 92.94 101 GLU A C 1
ATOM 791 O O . GLU A 1 101 ? 0.148 8.044 -14.482 1.00 92.94 101 GLU A O 1
ATOM 796 N N . ASP A 1 102 ? -1.209 9.837 -14.551 1.00 86.25 102 ASP A N 1
ATOM 797 C CA . ASP A 1 102 ? -1.565 9.700 -15.953 1.00 86.25 102 ASP A CA 1
ATOM 798 C C . ASP A 1 102 ? -1.648 11.082 -16.599 1.00 86.25 102 ASP A C 1
ATOM 800 O O . ASP A 1 102 ? -1.981 12.079 -15.949 1.00 86.25 102 ASP A O 1
ATOM 804 N N . HIS A 1 103 ? -1.346 11.132 -17.888 1.00 75.94 103 HIS A N 1
ATOM 805 C CA . HIS A 1 103 ? -1.563 12.302 -18.718 1.00 75.94 103 HIS A CA 1
ATOM 806 C C . HIS A 1 103 ? -2.489 11.888 -19.855 1.00 75.94 103 HIS A C 1
ATOM 808 O O . HIS A 1 103 ? -2.157 11.003 -20.640 1.00 75.94 103 HIS A O 1
ATOM 814 N N . GLY A 1 104 ? -3.651 12.540 -19.934 1.00 80.12 104 GLY A N 1
ATOM 815 C CA . GLY A 1 104 ? -4.558 12.369 -21.064 1.00 80.12 104 GLY A CA 1
ATOM 816 C C . GLY A 1 104 ? -3.899 12.778 -22.385 1.00 80.12 104 GLY A C 1
ATOM 817 O O . GLY A 1 104 ? -2.933 13.545 -22.393 1.00 80.12 104 GLY A O 1
ATOM 818 N N . LEU A 1 105 ? -4.439 12.249 -23.486 1.00 60.31 105 LEU A N 1
ATOM 819 C CA . LEU A 1 105 ? -4.113 12.694 -24.844 1.00 60.31 105 LEU A CA 1
ATOM 820 C C . LEU A 1 105 ? -4.678 14.091 -25.122 1.00 60.31 105 LEU A C 1
ATOM 822 O O . LEU A 1 105 ? -5.829 14.350 -24.701 1.00 60.31 105 LEU A O 1
#

pLDDT: mean 95.04, std 6.23, range [60.31, 98.75]